Protein AF-A0A7C4BSN1-F1 (afdb_monomer)

Radius of gyration: 13.12 Å; Cα contacts (8 Å, |Δi|>4): 149; chains: 1; bounding box: 34×28×37 Å

Secondary structure (DSSP, 8-state):
--HHHHHB-HHHHHHHHH-HHHHHHHHHHHHHHHHHHHHH-S-EEEEEEE-TTS-EEEEEEE--SSHHHHHHHHHHHHHHHHHHHTT-S--EEEEEEE--TT-

Structure (mmCIF, N/CA/C/O backbone):
data_AF-A0A7C4BSN1-F1
#
_entry.id   AF-A0A7C4BSN1-F1
#
loop_
_atom_site.group_PDB
_atom_site.id
_atom_site.type_symbol
_atom_site.label_atom_id
_atom_site.label_alt_id
_atom_site.label_comp_id
_atom_site.label_asym_id
_atom_site.label_entity_id
_atom_site.label_seq_id
_atom_site.pdbx_PDB_ins_code
_atom_site.Cartn_x
_atom_site.Cartn_y
_atom_site.Cartn_z
_atom_site.occupancy
_atom_site.B_iso_or_equiv
_atom_site.auth_seq_id
_atom_site.a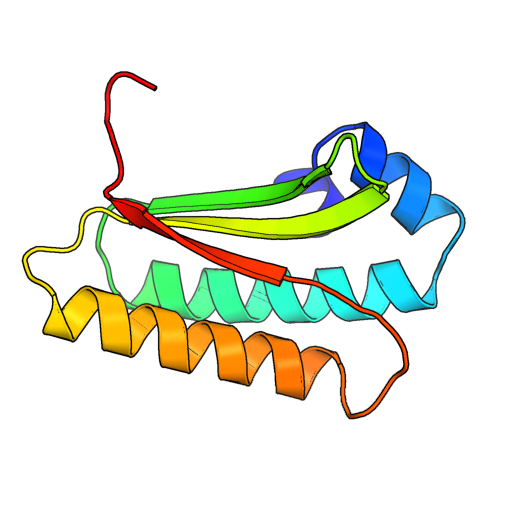uth_comp_id
_atom_site.auth_asym_id
_atom_site.auth_atom_id
_atom_site.pdbx_PDB_model_num
ATOM 1 N N . MET A 1 1 ? 10.900 14.338 -2.136 1.0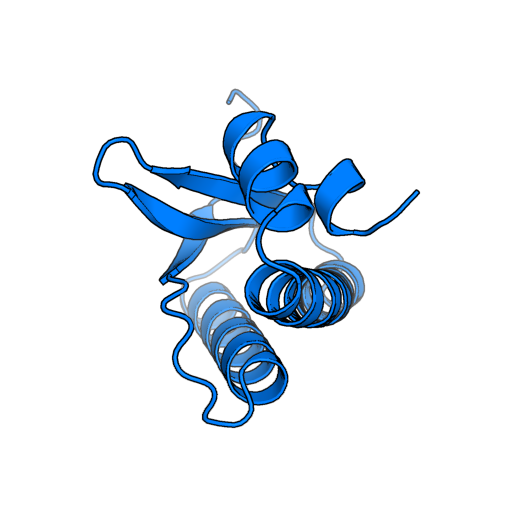0 74.06 1 MET A N 1
ATOM 2 C CA . MET A 1 1 ? 10.797 13.019 -1.487 1.00 74.06 1 MET A CA 1
ATOM 3 C C . MET A 1 1 ? 9.613 12.323 -2.119 1.00 74.06 1 MET A C 1
ATOM 5 O O . MET A 1 1 ? 8.536 12.906 -2.133 1.00 74.06 1 MET A O 1
ATOM 9 N N . SER A 1 2 ? 9.857 11.183 -2.745 1.00 92.75 2 SER A N 1
ATOM 10 C CA . SER A 1 2 ? 8.867 10.385 -3.467 1.00 92.75 2 SER A CA 1
ATOM 11 C C . SER A 1 2 ? 8.018 9.542 -2.508 1.00 92.75 2 SER A C 1
ATOM 13 O O . SER A 1 2 ? 8.383 9.371 -1.338 1.00 92.75 2 SER A O 1
ATOM 15 N N . TRP A 1 3 ? 6.864 9.056 -2.962 1.00 96.75 3 TRP A N 1
ATOM 16 C CA . TRP A 1 3 ? 5.953 8.278 -2.123 1.00 96.75 3 TRP A CA 1
ATOM 17 C C . TRP A 1 3 ? 6.591 6.959 -1.691 1.00 96.75 3 TRP A C 1
ATOM 19 O O . TRP A 1 3 ? 6.474 6.574 -0.526 1.00 96.75 3 TRP A O 1
ATOM 29 N N . VAL A 1 4 ? 7.339 6.312 -2.587 1.00 95.06 4 VAL A N 1
ATOM 30 C CA . VAL A 1 4 ? 8.083 5.090 -2.273 1.00 95.06 4 VAL A CA 1
ATOM 31 C C . VAL A 1 4 ? 9.139 5.360 -1.205 1.00 95.06 4 VAL A C 1
ATOM 33 O O . VAL A 1 4 ? 9.190 4.637 -0.223 1.00 95.06 4 VAL A O 1
ATOM 36 N N . GLU A 1 5 ? 9.905 6.449 -1.293 1.00 94.75 5 GLU A N 1
ATOM 37 C CA . GLU A 1 5 ? 10.890 6.793 -0.250 1.00 94.75 5 GLU A CA 1
ATOM 38 C C . GLU A 1 5 ? 10.246 7.066 1.117 1.00 94.75 5 GLU A C 1
ATOM 40 O O . GLU A 1 5 ? 10.848 6.785 2.152 1.00 94.75 5 GLU A O 1
ATOM 45 N N . LYS A 1 6 ? 9.029 7.621 1.129 1.00 96.12 6 LYS A N 1
ATOM 46 C CA . LYS A 1 6 ? 8.313 7.979 2.358 1.00 96.12 6 LYS A CA 1
ATOM 47 C C . LYS A 1 6 ? 7.671 6.772 3.051 1.00 96.12 6 LYS A C 1
ATOM 49 O O . LYS A 1 6 ? 7.642 6.732 4.279 1.00 96.12 6 LYS A O 1
ATOM 54 N N . PHE A 1 7 ? 7.129 5.823 2.287 1.00 96.69 7 PHE A N 1
ATOM 55 C CA . PHE A 1 7 ? 6.337 4.703 2.820 1.00 96.69 7 PHE A CA 1
ATOM 56 C C . PHE A 1 7 ? 6.989 3.332 2.634 1.00 96.69 7 PHE A C 1
ATOM 58 O O . PHE A 1 7 ? 6.558 2.359 3.253 1.00 96.69 7 PHE A O 1
ATOM 65 N N . GLY A 1 8 ? 7.999 3.233 1.782 1.00 95.31 8 GLY A N 1
ATOM 66 C CA . GLY A 1 8 ? 8.690 1.998 1.459 1.00 95.31 8 GLY A CA 1
ATOM 67 C C . GLY A 1 8 ? 9.760 1.627 2.475 1.00 95.31 8 GLY A C 1
ATOM 68 O O . GLY A 1 8 ? 10.503 2.473 2.977 1.00 95.31 8 GLY A O 1
ATOM 69 N N . ASP A 1 9 ? 9.864 0.332 2.764 1.00 94.44 9 ASP A N 1
ATOM 70 C CA . ASP A 1 9 ? 11.019 -0.209 3.467 1.00 94.44 9 ASP A CA 1
ATOM 71 C C . ASP A 1 9 ? 12.307 -0.134 2.611 1.00 94.44 9 ASP A C 1
ATOM 73 O O . ASP A 1 9 ? 12.271 0.042 1.388 1.00 94.44 9 ASP A O 1
ATOM 77 N N . PRO A 1 10 ? 13.494 -0.305 3.218 1.00 94.50 10 PRO A N 1
ATOM 78 C CA . PRO A 1 10 ? 14.746 -0.230 2.468 1.00 94.50 10 PRO A CA 1
ATOM 79 C C . PRO A 1 10 ? 14.866 -1.247 1.322 1.00 94.50 10 PRO A C 1
ATOM 81 O O . PRO A 1 10 ? 15.652 -1.034 0.400 1.00 94.50 10 PRO A O 1
ATOM 84 N N . ARG A 1 11 ? 14.138 -2.371 1.372 1.00 95.38 11 ARG A N 1
ATOM 85 C CA . ARG A 1 11 ? 14.220 -3.427 0.355 1.00 95.38 11 ARG A CA 1
ATOM 86 C C . ARG A 1 11 ? 13.388 -3.070 -0.869 1.00 95.38 11 ARG A C 1
ATOM 88 O O . ARG A 1 11 ? 13.882 -3.217 -1.985 1.00 95.38 11 ARG A O 1
ATOM 95 N N . ILE A 1 12 ? 12.169 -2.574 -0.671 1.00 94.88 12 ILE A N 1
ATOM 96 C CA . ILE A 1 12 ? 11.308 -2.136 -1.763 1.00 94.88 12 ILE A CA 1
ATOM 97 C C . ILE A 1 12 ? 11.858 -0.870 -2.420 1.00 94.88 12 ILE A C 1
ATOM 99 O O . ILE A 1 12 ? 11.818 -0.780 -3.642 1.00 94.88 12 ILE A O 1
ATOM 103 N N . ASN A 1 13 ? 12.478 0.036 -1.653 1.00 95.25 13 ASN A N 1
ATOM 104 C CA . ASN A 1 13 ? 13.117 1.235 -2.204 1.00 95.25 13 ASN A CA 1
ATOM 105 C C . ASN A 1 13 ? 14.243 0.859 -3.175 1.00 95.25 13 ASN A C 1
ATOM 107 O O . ASN A 1 13 ? 14.218 1.265 -4.334 1.00 95.25 13 ASN A O 1
ATOM 111 N N . ARG A 1 14 ? 15.158 -0.027 -2.755 1.00 95.31 14 ARG A N 1
ATOM 112 C CA . ARG A 1 14 ? 16.214 -0.564 -3.633 1.00 95.31 14 ARG A CA 1
ATOM 113 C C . ARG A 1 14 ? 15.654 -1.284 -4.855 1.00 95.31 14 ARG A C 1
ATOM 115 O O . ARG A 1 14 ? 16.239 -1.230 -5.931 1.00 95.31 14 ARG A O 1
ATOM 122 N N . ARG A 1 15 ? 14.529 -1.989 -4.707 1.00 95.00 15 ARG A N 1
ATOM 123 C CA . ARG A 1 15 ? 13.895 -2.674 -5.836 1.00 95.00 15 ARG A CA 1
ATOM 124 C C . ARG A 1 15 ? 13.295 -1.683 -6.833 1.00 95.00 15 ARG A C 1
ATOM 126 O O . ARG A 1 15 ? 13.490 -1.861 -8.029 1.00 95.00 15 ARG A O 1
ATOM 133 N N . ALA A 1 16 ? 12.628 -0.638 -6.352 1.00 95.19 16 ALA A N 1
ATOM 134 C CA . ALA A 1 16 ? 12.053 0.427 -7.169 1.00 95.19 16 ALA A CA 1
ATOM 135 C C . ALA A 1 16 ? 13.120 1.308 -7.851 1.00 95.19 16 ALA A C 1
ATOM 137 O O . ALA A 1 16 ? 12.851 1.915 -8.883 1.00 95.19 16 ALA A O 1
ATOM 138 N N . GLU A 1 17 ? 14.345 1.374 -7.323 1.00 94.94 17 GLU A N 1
ATOM 139 C CA . GLU A 1 17 ? 15.469 2.042 -7.999 1.00 94.94 17 GLU A CA 1
ATOM 140 C C . GLU A 1 17 ? 15.870 1.344 -9.305 1.00 94.94 17 GLU A C 1
ATOM 142 O O . GLU A 1 17 ? 16.235 2.012 -10.270 1.00 94.94 17 GLU A O 1
ATOM 147 N N . VAL A 1 18 ? 15.789 0.010 -9.347 1.00 95.94 18 VAL A N 1
ATOM 148 C CA . VAL A 1 18 ? 16.210 -0.800 -10.505 1.00 95.94 18 VAL A CA 1
ATOM 149 C C . VAL A 1 18 ? 15.047 -1.276 -11.378 1.00 95.94 18 VAL A C 1
ATOM 151 O O . VAL A 1 18 ? 15.277 -1.810 -12.460 1.00 95.94 18 VAL A O 1
ATOM 154 N N . ASP A 1 19 ? 13.807 -1.096 -10.922 1.00 95.62 19 ASP A N 1
ATOM 155 C CA . ASP A 1 19 ? 12.579 -1.459 -11.631 1.00 95.62 19 ASP A CA 1
ATOM 156 C C . ASP A 1 19 ? 11.673 -0.217 -11.781 1.00 95.62 19 ASP A C 1
ATOM 158 O O . ASP A 1 19 ? 10.864 0.083 -10.894 1.00 95.62 19 ASP A O 1
ATOM 162 N N . PRO A 1 20 ? 11.804 0.533 -12.896 1.00 94.06 20 PRO A N 1
ATOM 163 C CA . PRO A 1 20 ? 11.035 1.756 -13.128 1.00 94.06 20 PRO A CA 1
ATOM 164 C C . PRO A 1 20 ? 9.525 1.516 -13.202 1.00 94.06 20 PRO A C 1
ATOM 166 O O . PRO A 1 20 ? 8.745 2.381 -12.807 1.00 94.06 20 PRO A O 1
ATOM 169 N N . LEU A 1 21 ? 9.114 0.340 -13.686 1.00 95.44 21 LEU A N 1
ATOM 170 C CA . LEU A 1 21 ? 7.711 -0.038 -13.798 1.00 95.44 21 LEU A CA 1
ATOM 171 C C . LEU A 1 21 ? 7.102 -0.234 -12.409 1.00 95.44 21 LEU A C 1
ATOM 173 O O . LEU A 1 21 ? 6.043 0.322 -12.115 1.00 95.44 21 LEU A O 1
ATOM 177 N N . LEU A 1 22 ? 7.786 -0.989 -11.546 1.00 96.25 22 LEU A N 1
ATOM 178 C CA . LEU A 1 22 ? 7.390 -1.144 -10.150 1.00 96.25 22 LEU A CA 1
ATOM 179 C C . LEU A 1 22 ? 7.320 0.214 -9.453 1.00 96.25 22 LEU A C 1
ATOM 181 O O . LEU A 1 22 ? 6.340 0.489 -8.764 1.00 96.25 22 LEU A O 1
ATOM 185 N N . ARG A 1 23 ? 8.335 1.065 -9.647 1.00 96.69 23 ARG A N 1
ATOM 186 C CA . ARG A 1 23 ? 8.365 2.404 -9.055 1.00 96.69 23 ARG A CA 1
ATOM 187 C C . ARG A 1 23 ? 7.147 3.217 -9.461 1.00 96.69 23 ARG A C 1
ATOM 189 O O . ARG A 1 23 ? 6.471 3.743 -8.590 1.00 96.69 23 ARG A O 1
ATOM 196 N N . GLU A 1 24 ? 6.839 3.297 -10.752 1.00 97.06 24 GLU A N 1
ATOM 197 C CA . GLU A 1 24 ? 5.695 4.073 -11.236 1.00 97.06 24 GLU A CA 1
ATOM 198 C C . GLU A 1 24 ? 4.367 3.570 -10.653 1.00 97.06 24 GLU A C 1
ATOM 200 O O . GLU A 1 24 ? 3.532 4.372 -10.232 1.00 97.06 24 GLU A O 1
ATOM 205 N N . VAL A 1 25 ? 4.174 2.246 -10.605 1.00 97.38 25 VAL A N 1
ATOM 206 C CA . VAL A 1 25 ? 2.963 1.647 -10.026 1.00 97.38 25 VAL A CA 1
ATOM 207 C C . VAL A 1 25 ? 2.875 1.941 -8.527 1.00 97.38 25 VAL A C 1
ATOM 209 O O . VAL A 1 25 ? 1.811 2.337 -8.056 1.00 97.38 25 VAL A O 1
ATOM 212 N N . LEU A 1 26 ? 3.974 1.791 -7.782 1.00 97.19 26 LEU A N 1
ATOM 213 C CA . LEU A 1 26 ? 3.998 2.069 -6.346 1.00 97.19 26 LEU A CA 1
ATOM 214 C C . LEU A 1 26 ? 3.772 3.548 -6.038 1.00 97.19 26 LEU A C 1
ATOM 216 O O . LEU A 1 26 ? 3.010 3.840 -5.126 1.00 97.19 26 LEU A O 1
ATOM 220 N N . GLU A 1 27 ? 4.392 4.471 -6.778 1.00 97.69 27 GLU A N 1
ATOM 221 C CA . GLU A 1 27 ? 4.204 5.914 -6.577 1.00 97.69 27 GLU A CA 1
ATOM 222 C C . GLU A 1 27 ? 2.729 6.297 -6.703 1.00 97.69 27 GLU A C 1
ATOM 224 O O . GLU A 1 27 ? 2.171 6.901 -5.789 1.00 97.69 27 GLU A O 1
ATOM 229 N N . ARG A 1 28 ? 2.075 5.869 -7.791 1.00 97.50 28 ARG A N 1
ATOM 230 C CA . ARG A 1 28 ? 0.653 6.157 -8.020 1.00 97.50 28 ARG A CA 1
ATOM 231 C C . ARG A 1 28 ? -0.244 5.502 -6.977 1.00 97.50 28 ARG A C 1
ATOM 233 O O . ARG A 1 28 ? -1.128 6.156 -6.436 1.00 97.50 28 ARG A O 1
ATOM 240 N N . ALA A 1 29 ? -0.009 4.223 -6.680 1.00 97.69 29 ALA A N 1
ATOM 241 C CA . ALA A 1 29 ? -0.821 3.498 -5.710 1.00 97.69 29 ALA A CA 1
ATOM 242 C C . ALA A 1 29 ? -0.693 4.107 -4.307 1.00 97.69 29 ALA A C 1
ATOM 244 O O . ALA A 1 29 ? -1.696 4.294 -3.627 1.00 97.69 29 ALA A O 1
ATOM 245 N N . LEU A 1 30 ? 0.526 4.438 -3.871 1.00 98.12 30 LEU A N 1
ATOM 246 C CA . LEU A 1 30 ? 0.775 5.030 -2.556 1.00 98.12 30 LEU A CA 1
ATOM 247 C C . LEU A 1 30 ? 0.162 6.422 -2.426 1.00 98.12 30 LEU A C 1
ATOM 249 O O . LEU A 1 30 ? -0.410 6.717 -1.380 1.00 98.12 30 LEU A O 1
ATOM 253 N N . GLU A 1 31 ? 0.266 7.253 -3.462 1.00 98.12 31 GLU A N 1
ATOM 254 C CA . GLU A 1 31 ? -0.362 8.573 -3.495 1.00 98.12 31 GLU A CA 1
ATOM 255 C C . GLU A 1 31 ? -1.882 8.476 -3.332 1.00 98.12 31 GLU A C 1
ATOM 257 O O . GLU A 1 31 ? -2.462 9.108 -2.446 1.00 98.12 31 GLU A O 1
ATOM 262 N N . GLU A 1 32 ? -2.525 7.642 -4.149 1.00 97.94 32 GLU A N 1
ATOM 263 C CA . GLU A 1 32 ? -3.979 7.517 -4.176 1.00 97.94 32 GLU A CA 1
ATOM 264 C C . GLU A 1 32 ? -4.522 6.865 -2.897 1.00 97.94 32 GLU A C 1
ATOM 266 O O . GLU A 1 32 ? -5.452 7.387 -2.279 1.00 97.94 32 GLU A O 1
ATOM 271 N N . ILE A 1 33 ? -3.890 5.781 -2.432 1.00 98.00 33 ILE A N 1
ATOM 272 C CA . ILE A 1 33 ? -4.259 5.108 -1.178 1.00 98.00 33 ILE A CA 1
ATOM 273 C C . ILE A 1 33 ? -4.059 6.043 0.012 1.00 98.00 33 ILE A C 1
ATOM 275 O O . ILE A 1 33 ? -4.918 6.117 0.888 1.00 98.00 33 ILE A O 1
ATOM 279 N N . HIS A 1 34 ? -2.959 6.795 0.059 1.00 98.06 34 HIS A N 1
ATOM 280 C CA . HIS A 1 34 ? -2.783 7.789 1.110 1.00 98.06 34 HIS A CA 1
ATOM 281 C C . HIS A 1 34 ? -3.876 8.861 1.060 1.00 98.06 34 HIS A C 1
ATOM 283 O O . HIS A 1 34 ? -4.353 9.276 2.112 1.00 98.06 34 HIS A O 1
ATOM 289 N N . GLY A 1 35 ? -4.285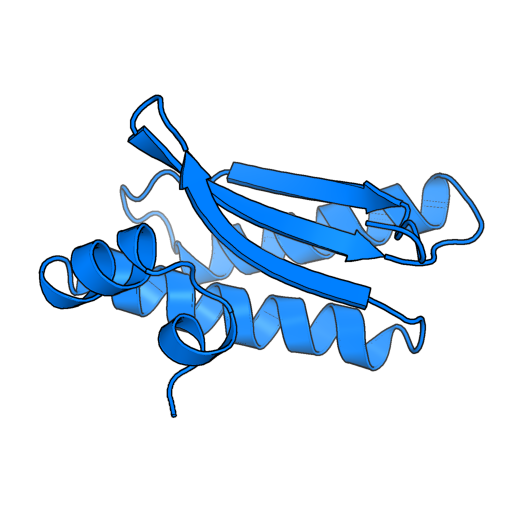 9.308 -0.132 1.00 97.81 35 GLY A N 1
ATOM 290 C CA . GLY A 1 35 ? -5.405 10.235 -0.306 1.00 97.81 35 GLY A CA 1
ATOM 291 C C . GLY A 1 35 ? -6.709 9.702 0.291 1.00 97.81 35 GLY A C 1
ATOM 292 O O . GLY A 1 35 ? -7.348 10.409 1.069 1.00 97.81 35 GLY A O 1
ATOM 293 N N . ILE A 1 36 ? -7.048 8.441 0.004 1.00 97.25 36 ILE A N 1
ATOM 294 C CA . ILE A 1 36 ? -8.216 7.739 0.567 1.00 97.25 36 ILE A CA 1
ATOM 295 C C . ILE A 1 36 ? -8.137 7.697 2.100 1.00 97.25 36 ILE A C 1
ATOM 297 O O . ILE A 1 36 ? -9.054 8.138 2.793 1.00 97.25 36 ILE A O 1
ATOM 301 N N . LEU A 1 37 ? -7.009 7.233 2.647 1.00 96.81 37 LEU A N 1
ATOM 302 C CA . LEU A 1 37 ? -6.816 7.104 4.095 1.00 96.81 37 LEU A CA 1
ATOM 303 C C . LEU A 1 37 ? -6.815 8.462 4.815 1.00 96.81 37 LEU A C 1
ATOM 305 O O . LEU A 1 37 ? -7.329 8.575 5.926 1.00 96.81 37 LEU A O 1
ATOM 309 N N . ALA A 1 38 ? -6.266 9.504 4.189 1.00 96.88 38 ALA A N 1
ATOM 310 C CA . ALA A 1 38 ? -6.275 10.856 4.734 1.00 96.88 38 ALA A CA 1
ATOM 311 C C . ALA A 1 38 ? -7.683 11.471 4.717 1.00 96.88 38 ALA A C 1
ATOM 313 O O . ALA A 1 38 ? -8.084 12.084 5.705 1.00 96.88 38 ALA A O 1
ATOM 314 N N . ALA A 1 39 ? -8.443 11.278 3.634 1.00 96.62 39 ALA A N 1
ATOM 315 C CA . ALA A 1 39 ? -9.827 11.741 3.522 1.00 96.62 39 ALA A CA 1
ATOM 316 C C . ALA A 1 39 ? -10.761 11.042 4.520 1.00 96.62 39 ALA A C 1
ATOM 318 O O . ALA A 1 39 ? -11.703 11.654 5.018 1.00 96.62 39 ALA A O 1
ATOM 319 N N . HIS A 1 40 ? -10.463 9.786 4.859 1.00 94.12 40 HIS A N 1
ATOM 320 C CA . HIS A 1 40 ? -11.191 9.030 5.871 1.00 94.12 40 HIS A CA 1
ATOM 321 C C . HIS A 1 40 ? -11.097 9.647 7.284 1.00 94.12 40 HIS A C 1
ATOM 323 O O . HIS A 1 40 ? -11.989 9.464 8.110 1.00 94.12 40 HIS A O 1
ATOM 329 N N . GLY A 1 41 ? -10.030 10.397 7.583 1.00 92.44 41 GLY A N 1
ATOM 330 C CA . GLY A 1 41 ? -9.917 11.192 8.813 1.00 92.44 41 GLY A CA 1
ATOM 331 C C . GLY A 1 41 ? -9.600 10.407 10.093 1.00 92.44 41 GLY A C 1
ATOM 332 O O . GLY A 1 41 ? -9.506 11.007 11.166 1.00 92.44 41 GLY A O 1
ATOM 333 N N . ARG A 1 42 ? -9.397 9.085 10.015 1.00 93.31 42 ARG A N 1
ATOM 334 C CA . ARG A 1 42 ? -8.922 8.263 11.143 1.00 93.31 42 ARG A CA 1
ATOM 335 C C . ARG A 1 42 ? -7.397 8.153 11.143 1.00 93.31 42 ARG A C 1
ATOM 337 O O . ARG A 1 42 ? -6.781 8.182 10.079 1.00 93.31 42 ARG A O 1
ATOM 344 N N . PRO A 1 43 ? -6.766 7.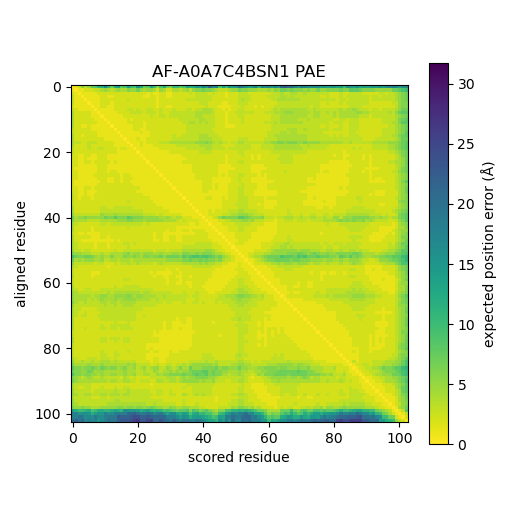945 12.312 1.00 96.44 43 PRO A N 1
ATOM 345 C CA . PRO A 1 43 ? -5.358 7.578 12.372 1.00 96.44 43 PRO A CA 1
ATOM 346 C C . PRO A 1 43 ? -5.058 6.341 11.520 1.00 96.44 43 PRO A C 1
ATOM 348 O O . PRO A 1 43 ? -5.771 5.333 11.592 1.00 96.44 43 PRO A O 1
ATOM 351 N N . PHE A 1 44 ? -3.976 6.407 10.747 1.00 96.62 44 PHE A N 1
ATOM 352 C CA . PHE A 1 44 ? -3.533 5.303 9.907 1.00 96.62 44 PHE A CA 1
ATOM 353 C C . PHE A 1 44 ? -2.009 5.219 9.813 1.00 96.62 44 PHE A C 1
ATOM 355 O O . PHE A 1 44 ? -1.281 6.176 10.085 1.00 96.62 44 PHE A O 1
ATOM 362 N N . ARG A 1 45 ? -1.529 4.060 9.368 1.00 96.81 45 ARG A N 1
ATOM 363 C CA . ARG A 1 45 ? -0.158 3.823 8.928 1.00 96.81 45 ARG A CA 1
ATOM 364 C C . ARG A 1 45 ? -0.190 3.115 7.580 1.00 96.81 45 ARG A C 1
ATOM 366 O O . ARG A 1 45 ? -0.868 2.104 7.425 1.00 96.81 45 ARG A O 1
ATOM 373 N N . LEU A 1 46 ? 0.567 3.635 6.624 1.00 97.50 46 LEU A N 1
ATOM 374 C CA . LEU A 1 46 ? 0.746 3.046 5.299 1.00 97.50 46 LEU A CA 1
ATOM 375 C C . LEU A 1 46 ? 2.204 2.614 5.149 1.00 97.50 46 LEU A C 1
ATOM 377 O O . LEU A 1 46 ? 3.102 3.350 5.552 1.00 97.50 46 LEU A O 1
ATOM 381 N N . ARG A 1 47 ? 2.450 1.419 4.610 1.00 97.44 47 ARG A N 1
ATOM 382 C CA . ARG A 1 47 ? 3.799 0.911 4.325 1.00 97.44 47 ARG A CA 1
ATOM 383 C C . ARG A 1 47 ? 3.823 0.137 3.017 1.00 97.44 47 ARG A C 1
ATOM 385 O O . ARG A 1 47 ? 2.908 -0.637 2.758 1.00 97.44 47 ARG A O 1
ATOM 392 N N . ALA A 1 48 ? 4.894 0.287 2.249 1.00 97.62 48 ALA A N 1
ATOM 393 C CA . ALA A 1 48 ? 5.218 -0.589 1.132 1.00 97.62 48 ALA A CA 1
ATOM 394 C C . ALA A 1 48 ? 6.385 -1.497 1.543 1.00 97.62 48 ALA A C 1
ATOM 396 O O . ALA A 1 48 ? 7.393 -1.024 2.064 1.00 97.62 48 ALA A O 1
ATOM 397 N N . LEU A 1 49 ? 6.234 -2.805 1.373 1.00 96.62 49 LEU A N 1
ATOM 398 C CA . LEU A 1 49 ? 7.153 -3.809 1.904 1.00 96.62 49 LEU A CA 1
ATOM 399 C C . LEU A 1 49 ? 7.505 -4.825 0.821 1.00 96.62 49 LEU A C 1
ATOM 401 O O . LEU A 1 49 ? 6.647 -5.206 0.024 1.00 96.62 49 LEU A O 1
ATOM 405 N N . LEU A 1 50 ? 8.744 -5.311 0.845 1.00 95.62 50 LEU A N 1
ATOM 406 C CA . LEU A 1 50 ? 9.125 -6.534 0.140 1.00 95.62 50 LEU A CA 1
ATOM 407 C C . LEU A 1 50 ? 9.150 -7.688 1.149 1.00 95.62 50 LEU A C 1
ATOM 409 O O . LEU A 1 50 ? 10.000 -7.714 2.048 1.00 95.62 50 LEU A O 1
ATOM 413 N N . THR A 1 51 ? 8.213 -8.633 1.021 1.00 91.75 51 THR A N 1
ATOM 414 C CA . THR A 1 51 ? 8.121 -9.788 1.924 1.00 91.75 51 THR A CA 1
ATOM 415 C C . THR A 1 51 ? 9.355 -10.683 1.796 1.00 91.75 51 THR A C 1
ATOM 417 O O . THR A 1 51 ? 10.156 -10.575 0.864 1.00 91.75 51 THR A O 1
ATOM 420 N N . ARG A 1 52 ? 9.546 -11.584 2.767 1.00 87.50 52 ARG A N 1
ATOM 421 C CA . ARG A 1 52 ? 10.651 -12.556 2.718 1.00 87.50 52 ARG A CA 1
ATOM 422 C C . ARG A 1 52 ? 10.526 -13.513 1.533 1.00 87.50 52 ARG A C 1
ATOM 424 O O . ARG A 1 52 ? 11.554 -13.932 1.016 1.00 87.50 52 ARG A O 1
ATOM 431 N N . ASP A 1 53 ? 9.298 -13.771 1.096 1.00 88.75 53 ASP A N 1
ATOM 432 C CA . ASP A 1 53 ? 8.970 -14.643 -0.032 1.00 88.75 53 ASP A CA 1
ATOM 433 C C . ASP A 1 53 ? 9.054 -13.914 -1.388 1.00 88.75 53 ASP A C 1
ATOM 435 O O . ASP A 1 53 ? 8.823 -14.508 -2.437 1.00 88.75 53 ASP A O 1
ATOM 439 N N . GLY A 1 54 ? 9.449 -12.633 -1.384 1.00 90.38 54 GLY A N 1
ATOM 440 C CA . GLY A 1 54 ? 9.676 -11.842 -2.595 1.00 90.38 54 GLY A CA 1
ATOM 441 C C . GLY A 1 54 ? 8.433 -11.137 -3.138 1.00 90.38 54 GLY A C 1
ATOM 442 O O . GLY A 1 54 ? 8.474 -10.612 -4.249 1.00 90.38 54 GLY A O 1
ATOM 443 N N . GLU A 1 55 ? 7.345 -11.092 -2.371 1.00 93.44 55 GLU A N 1
ATOM 444 C CA . GLU A 1 55 ? 6.101 -10.434 -2.768 1.00 93.44 55 GLU A CA 1
ATOM 445 C C . GLU A 1 55 ? 6.132 -8.947 -2.407 1.00 93.44 55 GLU A C 1
ATOM 447 O O . GLU A 1 55 ? 6.616 -8.550 -1.342 1.00 93.44 55 GLU A O 1
ATOM 452 N N . TYR A 1 56 ? 5.574 -8.107 -3.274 1.00 96.06 56 TYR A N 1
ATOM 453 C CA . TYR A 1 56 ? 5.356 -6.699 -2.960 1.00 96.06 56 TYR A CA 1
ATOM 454 C C . TYR A 1 56 ? 4.041 -6.554 -2.196 1.00 96.06 56 TY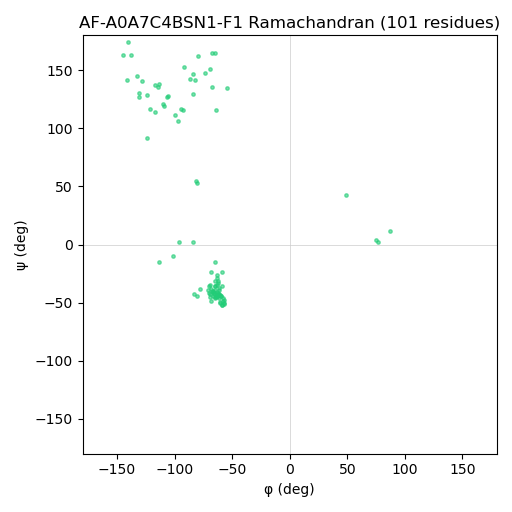R A C 1
ATOM 456 O O . TYR A 1 56 ? 3.011 -7.057 -2.636 1.00 96.06 56 TYR A O 1
ATOM 464 N N . LEU A 1 57 ? 4.057 -5.853 -1.065 1.00 96.75 57 LEU A N 1
ATOM 465 C CA . LEU A 1 57 ? 2.885 -5.664 -0.211 1.00 96.75 57 LEU A CA 1
ATOM 466 C C . LEU A 1 57 ? 2.707 -4.188 0.143 1.00 96.75 57 LEU A C 1
ATOM 468 O O . LEU A 1 57 ? 3.604 -3.570 0.713 1.00 96.75 57 LEU A O 1
ATOM 472 N N . LEU A 1 58 ? 1.516 -3.653 -0.112 1.00 97.62 58 LEU A N 1
ATOM 473 C CA . LEU A 1 58 ? 1.022 -2.427 0.503 1.00 97.62 58 LEU A CA 1
ATOM 474 C C . LEU A 1 58 ? 0.226 -2.795 1.753 1.00 97.62 58 LEU A C 1
ATOM 476 O O . LEU A 1 58 ? -0.799 -3.473 1.681 1.00 97.62 58 LEU A O 1
ATOM 480 N N . ARG A 1 59 ? 0.714 -2.364 2.913 1.00 97.12 59 ARG A N 1
ATOM 481 C CA . ARG A 1 59 ? 0.101 -2.624 4.212 1.00 97.12 59 ARG A CA 1
ATOM 482 C C . ARG A 1 59 ? -0.501 -1.344 4.772 1.00 97.12 59 ARG A C 1
ATOM 484 O O . ARG A 1 59 ? 0.219 -0.383 5.040 1.00 97.12 59 ARG A O 1
ATOM 491 N N . MET A 1 60 ? -1.808 -1.382 4.989 1.00 97.56 60 MET A N 1
ATOM 492 C CA . MET A 1 60 ? -2.597 -0.333 5.619 1.00 97.56 60 MET A CA 1
ATOM 493 C C . MET A 1 60 ? -2.978 -0.779 7.029 1.00 97.56 60 MET A C 1
ATOM 495 O O . MET A 1 60 ? -3.543 -1.852 7.225 1.00 97.56 60 MET A O 1
ATOM 499 N N . GLU A 1 61 ? -2.678 0.041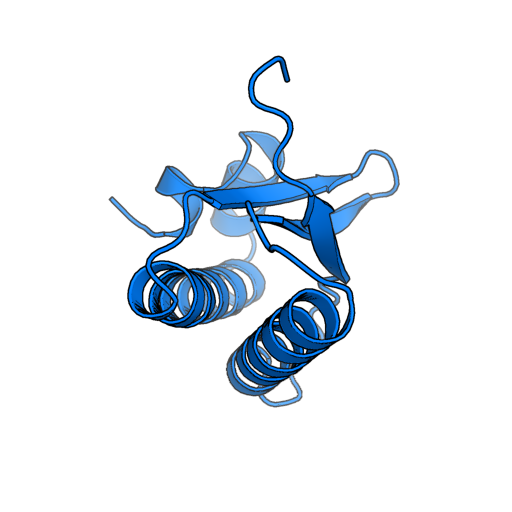 8.022 1.00 97.50 61 GLU A N 1
ATOM 500 C CA . GLU A 1 61 ? -3.130 -0.150 9.397 1.00 97.50 61 GLU A CA 1
ATOM 501 C C . GLU A 1 61 ? -4.007 1.046 9.748 1.00 97.50 61 GLU A C 1
ATOM 503 O O . GLU A 1 61 ? -3.511 2.167 9.761 1.00 97.50 61 GLU A O 1
ATOM 508 N N . VAL A 1 62 ? -5.304 0.837 9.980 1.00 96.94 62 VAL A N 1
ATOM 509 C CA . VAL A 1 62 ? -6.279 1.934 10.126 1.00 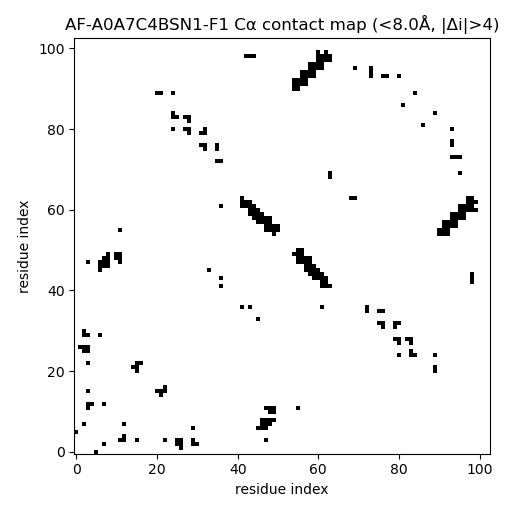96.94 62 VAL A CA 1
ATOM 510 C C . VAL A 1 62 ? -7.090 1.765 11.404 1.00 96.94 62 VAL A C 1
ATOM 512 O O . VAL A 1 62 ? -7.457 0.649 11.780 1.00 96.94 62 VAL A O 1
ATOM 515 N N . ALA A 1 63 ? -7.363 2.867 12.096 1.00 96.62 63 ALA A N 1
ATOM 516 C CA . ALA A 1 63 ? -8.207 2.898 13.287 1.00 96.62 63 ALA A CA 1
ATOM 517 C C . ALA A 1 63 ? -9.712 2.918 12.938 1.00 96.62 63 ALA A C 1
ATOM 519 O O . ALA A 1 63 ? -10.437 3.806 13.385 1.00 96.62 63 ALA A O 1
ATOM 520 N N . TYR A 1 64 ? -10.167 1.945 12.141 1.00 95.06 64 TYR A N 1
ATOM 521 C CA . TYR A 1 64 ? -11.586 1.757 11.821 1.00 95.06 64 TYR A CA 1
ATOM 522 C C . TYR A 1 64 ? -12.385 1.281 13.052 1.00 95.06 64 TYR A C 1
ATOM 524 O O . TYR A 1 64 ? -11.869 0.600 13.950 1.00 95.06 64 TYR A O 1
ATOM 532 N N . GLU A 1 65 ? -13.661 1.635 13.095 1.00 94.12 65 GLU A N 1
ATOM 533 C CA . GLU A 1 65 ? -14.641 1.319 14.129 1.00 94.12 65 GLU A CA 1
ATOM 534 C C . GLU A 1 65 ? -15.257 -0.062 13.930 1.00 94.12 65 GLU A C 1
ATOM 536 O O . GLU A 1 65 ? -15.413 -0.816 14.895 1.00 94.12 65 GLU A O 1
ATOM 541 N N . ASN A 1 66 ? -15.591 -0.407 12.686 1.00 95.56 66 ASN A N 1
ATOM 542 C CA . ASN A 1 66 ? -16.342 -1.616 12.373 1.00 95.56 66 ASN A CA 1
ATOM 543 C C . ASN A 1 66 ? -15.836 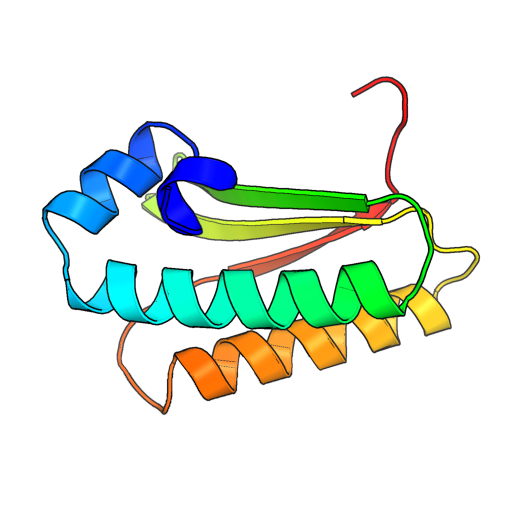-2.323 11.102 1.00 95.56 66 ASN A C 1
ATOM 545 O O . ASN A 1 66 ? -14.911 -1.881 10.422 1.00 95.56 66 ASN A O 1
ATOM 549 N N . ARG A 1 67 ? -16.409 -3.499 10.831 1.00 96.00 67 ARG A N 1
ATOM 550 C CA . ARG A 1 67 ? -16.002 -4.349 9.707 1.00 96.00 67 ARG A CA 1
ATOM 551 C C . ARG A 1 67 ? -16.392 -3.763 8.349 1.00 96.00 67 ARG A C 1
ATOM 553 O O . ARG A 1 67 ? -15.635 -3.935 7.405 1.00 96.00 67 ARG A O 1
ATOM 560 N N . GLU A 1 68 ? -17.542 -3.108 8.261 1.00 97.12 68 GLU A N 1
ATOM 561 C CA . GLU A 1 68 ? -18.037 -2.506 7.020 1.00 97.12 68 GLU A CA 1
ATOM 562 C C . GLU A 1 68 ? -17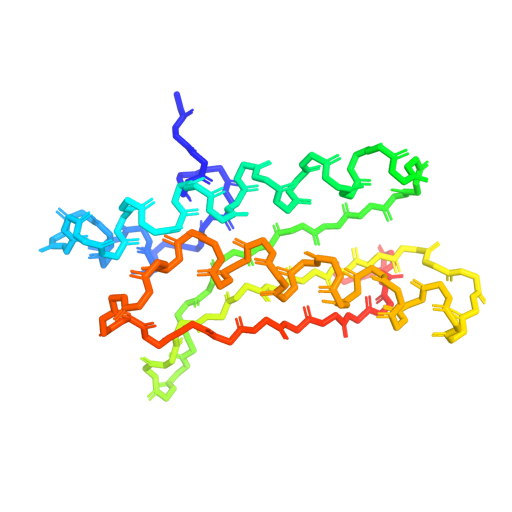.105 -1.384 6.554 1.00 97.12 68 GLU A C 1
ATOM 564 O O . GLU A 1 68 ? -16.669 -1.380 5.410 1.00 97.12 68 GLU A O 1
ATOM 569 N N . GLU A 1 69 ? -16.681 -0.521 7.476 1.00 96.19 69 GLU A N 1
ATOM 570 C CA . GLU A 1 69 ? -15.703 0.541 7.222 1.00 96.19 69 GLU A CA 1
ATOM 571 C C . GLU A 1 69 ? -14.343 -0.022 6.781 1.00 96.19 69 GLU A C 1
ATOM 573 O O . GLU A 1 69 ? -13.738 0.469 5.829 1.00 96.19 69 GLU A O 1
ATOM 578 N N . ARG A 1 70 ? -13.870 -1.098 7.427 1.00 96.81 70 ARG A N 1
ATOM 579 C CA . ARG A 1 70 ? -12.657 -1.810 6.995 1.00 96.81 70 ARG A CA 1
ATOM 580 C C . ARG A 1 70 ? -12.789 -2.321 5.560 1.00 96.81 70 ARG A C 1
ATOM 582 O O . ARG A 1 70 ? -11.849 -2.170 4.784 1.00 96.81 70 ARG A O 1
ATOM 589 N N . ASP A 1 71 ? -13.903 -2.977 5.247 1.00 97.50 71 ASP A N 1
ATOM 590 C CA . ASP A 1 71 ? -14.124 -3.608 3.944 1.00 97.50 71 ASP A CA 1
ATOM 591 C C . ASP A 1 71 ? -14.232 -2.535 2.848 1.00 97.50 71 ASP A C 1
ATOM 593 O O . ASP A 1 71 ? -13.573 -2.661 1.819 1.00 97.50 71 ASP A O 1
ATOM 597 N N . GLN A 1 72 ? -14.906 -1.414 3.123 1.00 97.25 72 GLN A N 1
ATOM 598 C CA . GLN A 1 72 ? -14.961 -0.267 2.215 1.00 97.25 72 GLN A CA 1
ATOM 599 C C . GLN A 1 72 ? -13.573 0.332 1.936 1.00 97.25 72 GLN A C 1
ATOM 601 O O . GLN A 1 72 ? -13.202 0.519 0.779 1.00 97.25 72 GLN A O 1
ATOM 606 N N . LEU A 1 73 ? -12.776 0.605 2.976 1.00 97.25 73 LEU A N 1
ATOM 607 C CA . LEU A 1 73 ? -11.420 1.141 2.798 1.00 97.25 73 LEU A CA 1
ATOM 608 C C . LEU A 1 73 ? -10.521 0.183 2.016 1.00 97.25 73 LEU A C 1
ATOM 610 O O . LEU A 1 73 ? -9.684 0.614 1.222 1.00 97.25 73 LEU A O 1
ATOM 614 N N . TRP A 1 74 ? -10.674 -1.119 2.256 1.00 97.44 74 TRP A N 1
ATOM 615 C CA . TRP A 1 74 ? -9.936 -2.134 1.522 1.00 97.44 74 TRP A CA 1
ATOM 616 C C . TRP A 1 74 ? -10.343 -2.178 0.049 1.00 97.44 74 TRP A C 1
ATOM 618 O O . TRP A 1 74 ? -9.458 -2.189 -0.804 1.00 97.44 74 TRP A O 1
ATOM 628 N N . ASP A 1 75 ? -11.641 -2.133 -0.255 1.00 98.00 75 ASP A N 1
ATOM 629 C CA . ASP A 1 75 ? -12.149 -2.107 -1.629 1.00 98.00 75 ASP A CA 1
ATOM 630 C C . ASP A 1 75 ? -11.659 -0.864 -2.384 1.00 98.00 75 ASP A C 1
ATOM 632 O O . ASP A 1 75 ? -11.156 -0.971 -3.505 1.00 98.00 75 ASP A O 1
ATOM 636 N N . GLU A 1 76 ? -11.739 0.318 -1.768 1.00 97.94 76 GLU A N 1
ATOM 637 C CA . GLU A 1 76 ? -11.265 1.569 -2.369 1.00 97.94 76 GLU A CA 1
ATOM 638 C C . GLU A 1 76 ? -9.755 1.527 -2.652 1.00 97.94 76 GLU A C 1
ATOM 640 O O . GLU A 1 76 ? -9.309 1.894 -3.746 1.00 97.94 76 GLU A O 1
ATOM 645 N N . ALA A 1 77 ? -8.962 1.013 -1.708 1.00 97.62 77 ALA A N 1
ATOM 646 C CA . ALA A 1 77 ? -7.521 0.860 -1.874 1.00 97.62 77 ALA A CA 1
ATOM 647 C C . ALA A 1 77 ? -7.147 -0.205 -2.918 1.00 97.62 77 ALA A C 1
ATOM 649 O O . ALA A 1 77 ? -6.212 -0.005 -3.698 1.00 97.62 77 ALA A O 1
ATOM 650 N N . ALA A 1 78 ? -7.877 -1.321 -2.973 1.00 96.44 78 ALA A N 1
ATOM 651 C CA . ALA A 1 78 ? -7.684 -2.359 -3.981 1.00 96.44 78 ALA A CA 1
ATOM 652 C C . ALA A 1 78 ? -7.975 -1.820 -5.388 1.00 96.44 78 ALA A C 1
ATOM 654 O O . ALA A 1 78 ? -7.209 -2.069 -6.322 1.00 96.44 78 ALA A O 1
ATOM 655 N N . GLN A 1 79 ? -9.028 -1.013 -5.538 1.00 97.44 79 GLN A N 1
ATOM 656 C CA . GLN A 1 79 ? -9.333 -0.347 -6.801 1.00 97.44 79 GLN A CA 1
ATOM 657 C C . GLN A 1 79 ? -8.273 0.693 -7.186 1.00 97.44 79 GLN A C 1
ATOM 659 O O . GLN A 1 79 ? -7.901 0.763 -8.357 1.00 97.44 79 GLN A O 1
ATOM 664 N N . ALA A 1 80 ? -7.767 1.480 -6.231 1.00 97.31 80 ALA A N 1
ATOM 665 C CA . ALA A 1 80 ? -6.666 2.417 -6.468 1.00 97.31 80 ALA A CA 1
ATOM 666 C C . ALA A 1 80 ? -5.405 1.689 -6.954 1.00 97.31 80 ALA A C 1
ATOM 668 O O . ALA A 1 80 ? -4.790 2.081 -7.946 1.00 97.31 80 ALA A O 1
ATOM 669 N N . LEU A 1 81 ? -5.060 0.563 -6.324 1.00 96.88 81 LEU A N 1
ATOM 670 C CA . LEU A 1 81 ? -3.942 -0.264 -6.764 1.00 96.88 81 LEU A CA 1
ATOM 671 C C . LEU A 1 81 ? -4.158 -0.819 -8.178 1.00 96.88 81 LEU A C 1
ATOM 673 O O . LEU A 1 81 ? -3.228 -0.807 -8.983 1.00 96.88 81 LEU A O 1
ATOM 677 N N . GLU A 1 82 ? -5.364 -1.272 -8.518 1.00 96.25 82 GLU A N 1
ATOM 678 C CA . GLU A 1 82 ? -5.645 -1.779 -9.864 1.00 96.25 82 GLU A CA 1
ATOM 679 C C . GLU A 1 82 ? -5.594 -0.667 -10.925 1.00 96.25 82 GLU A C 1
ATOM 681 O O . GLU A 1 82 ? -5.002 -0.857 -11.989 1.00 96.25 82 GLU A O 1
ATOM 686 N N . ARG A 1 83 ? -6.106 0.535 -10.621 1.00 96.81 83 ARG A N 1
ATOM 687 C CA . ARG A 1 83 ? -5.939 1.721 -11.482 1.00 96.81 83 ARG A CA 1
ATOM 688 C C . ARG A 1 83 ? -4.468 2.073 -11.670 1.00 96.81 83 ARG A C 1
ATOM 690 O O . ARG A 1 83 ? -4.032 2.317 -12.796 1.00 96.81 83 ARG A O 1
ATOM 697 N N . ALA A 1 84 ? -3.689 2.047 -10.591 1.00 95.94 84 ALA A N 1
ATOM 698 C CA . ALA A 1 84 ? -2.253 2.271 -10.641 1.00 95.94 84 ALA A CA 1
ATOM 699 C C . ALA A 1 84 ? -1.540 1.189 -11.458 1.00 95.94 84 ALA A C 1
ATOM 701 O O . ALA A 1 84 ? -0.599 1.505 -12.179 1.00 95.94 84 ALA A O 1
ATOM 702 N N . ARG A 1 85 ? -1.987 -0.070 -11.426 1.00 94.75 85 ARG A N 1
ATOM 703 C CA . ARG A 1 85 ? -1.451 -1.133 -12.285 1.00 94.75 85 ARG A CA 1
ATOM 704 C C . ARG A 1 85 ? -1.844 -0.950 -13.742 1.00 94.75 85 ARG A C 1
ATOM 706 O O . ARG A 1 85 ? -0.993 -1.178 -14.595 1.00 94.75 85 ARG A O 1
ATOM 713 N N . ALA A 1 86 ? -3.067 -0.527 -14.048 1.00 93.50 86 ALA A N 1
ATOM 714 C CA . ALA A 1 86 ? -3.562 -0.348 -15.417 1.00 93.50 86 ALA A CA 1
ATOM 715 C C . ALA A 1 86 ? -3.290 -1.577 -16.319 1.00 93.50 86 ALA A C 1
ATOM 717 O O . ALA A 1 86 ? -2.813 -1.442 -17.445 1.00 93.50 86 ALA A O 1
ATOM 718 N N . GLY A 1 87 ? -3.504 -2.790 -15.791 1.00 91.62 87 GLY A N 1
ATOM 719 C CA . GLY A 1 87 ? -3.252 -4.053 -16.502 1.00 91.62 87 GLY A CA 1
ATOM 720 C C . GLY A 1 87 ? -1.775 -4.455 -16.646 1.00 91.62 87 GLY A C 1
ATOM 721 O O . GLY A 1 87 ? -1.472 -5.463 -17.283 1.00 91.62 87 GLY A O 1
ATOM 722 N N . ARG A 1 88 ? -0.833 -3.702 -16.061 1.00 91.44 88 ARG A N 1
ATOM 723 C CA . ARG A 1 88 ? 0.607 -3.996 -16.129 1.00 91.44 88 ARG A CA 1
ATOM 724 C C . ARG A 1 88 ? 0.973 -5.201 -15.245 1.00 91.44 88 ARG A C 1
ATOM 726 O O . ARG A 1 88 ? 0.367 -5.399 -14.183 1.00 91.44 88 ARG A O 1
ATOM 733 N N . PRO A 1 89 ? 1.985 -6.001 -15.635 1.00 90.31 89 PRO A N 1
ATOM 734 C CA . PRO A 1 89 ? 2.318 -7.273 -14.991 1.00 90.31 89 PRO A CA 1
ATOM 735 C C . PRO A 1 89 ? 3.148 -7.087 -13.708 1.00 90.31 89 PRO A C 1
ATOM 737 O O . PRO A 1 89 ? 4.209 -7.678 -13.543 1.00 90.31 89 PRO A O 1
ATOM 740 N N . VAL A 1 90 ? 2.671 -6.251 -12.788 1.00 90.94 90 VAL A N 1
ATOM 741 C CA . VAL A 1 90 ? 3.281 -6.037 -11.471 1.00 90.94 90 VAL A CA 1
ATOM 742 C C . VAL A 1 90 ? 2.355 -6.637 -10.424 1.00 90.94 90 VAL A C 1
ATOM 744 O O . VAL A 1 90 ? 1.196 -6.242 -10.345 1.00 90.94 90 VAL A O 1
ATOM 747 N N . HIS A 1 91 ? 2.837 -7.601 -9.642 1.00 92.44 91 HIS A N 1
ATOM 748 C CA . HIS A 1 91 ? 2.031 -8.248 -8.610 1.00 92.44 91 HIS A CA 1
ATOM 749 C C . HIS A 1 91 ? 2.298 -7.607 -7.247 1.00 92.44 91 HIS A C 1
ATOM 751 O O . HIS A 1 91 ? 3.367 -7.795 -6.672 1.00 92.44 91 HIS A O 1
ATOM 757 N N . ILE A 1 92 ? 1.336 -6.822 -6.760 1.00 95.00 92 ILE A N 1
ATOM 758 C CA . ILE A 1 92 ? 1.387 -6.166 -5.452 1.00 95.00 92 ILE A CA 1
ATOM 759 C C . ILE A 1 92 ? 0.141 -6.588 -4.679 1.00 95.00 92 ILE A C 1
ATOM 761 O O . ILE A 1 92 ? -0.975 -6.476 -5.183 1.00 95.00 92 ILE A O 1
ATOM 765 N N . LEU A 1 93 ? 0.338 -7.071 -3.461 1.00 95.25 93 LEU A N 1
ATOM 766 C CA . LEU A 1 93 ? -0.727 -7.390 -2.522 1.00 95.25 93 LEU A CA 1
ATOM 767 C C . LEU A 1 93 ? -1.156 -6.123 -1.774 1.00 95.25 93 LEU A C 1
ATOM 769 O O . LEU A 1 93 ? -0.327 -5.262 -1.477 1.00 95.25 93 LEU A O 1
ATOM 773 N N . CYS A 1 94 ? -2.438 -6.023 -1.422 1.00 95.44 94 CYS A N 1
ATOM 774 C CA . CYS A 1 94 ? -2.969 -4.954 -0.577 1.00 95.44 94 CYS A CA 1
ATOM 775 C C . CYS A 1 94 ? -3.621 -5.559 0.670 1.00 95.44 94 CYS A C 1
ATOM 777 O O . CYS A 1 94 ? -4.588 -6.317 0.574 1.00 95.44 94 CYS A O 1
ATOM 779 N N . GLY A 1 95 ? -3.072 -5.246 1.843 1.00 95.56 95 GLY A N 1
ATOM 780 C CA . GLY A 1 95 ? -3.563 -5.737 3.126 1.00 95.56 95 GLY A CA 1
ATOM 781 C C . GLY A 1 95 ? -4.046 -4.602 4.017 1.00 95.56 95 GLY A C 1
ATOM 782 O O . GLY A 1 95 ? -3.361 -3.587 4.145 1.00 95.56 95 GLY A O 1
ATOM 783 N N . ILE A 1 96 ? -5.184 -4.807 4.681 1.00 96.81 96 ILE A N 1
ATOM 784 C CA . ILE A 1 96 ? -5.683 -3.929 5.741 1.00 96.81 96 ILE A CA 1
ATOM 785 C C . ILE A 1 96 ? -5.665 -4.655 7.089 1.00 96.81 96 ILE A C 1
ATOM 787 O O . ILE A 1 96 ? -6.038 -5.823 7.194 1.00 96.81 96 ILE A O 1
ATOM 791 N N . ALA A 1 97 ? -5.242 -3.957 8.134 1.00 95.88 97 ALA A N 1
ATOM 792 C CA . ALA A 1 97 ? -5.322 -4.413 9.512 1.00 95.88 97 ALA A CA 1
ATOM 793 C C . ALA A 1 97 ? -5.776 -3.270 10.422 1.00 95.88 97 ALA A C 1
ATOM 795 O O . ALA A 1 97 ? -5.708 -2.094 10.057 1.00 95.88 97 ALA A O 1
ATOM 796 N N . ARG A 1 98 ? -6.235 -3.608 11.629 1.00 95.62 98 ARG A N 1
ATOM 797 C CA . ARG A 1 98 ? -6.531 -2.591 12.639 1.00 95.62 98 ARG A CA 1
ATOM 798 C C . ARG A 1 98 ? -5.232 -1.936 13.093 1.00 95.62 98 ARG A C 1
ATOM 800 O O . ARG A 1 98 ? -4.255 -2.636 13.362 1.00 95.62 98 ARG A O 1
ATOM 807 N N . LEU A 1 99 ? -5.227 -0.611 13.200 1.00 95.00 99 LEU A N 1
ATOM 808 C CA . LEU A 1 99 ? -4.095 0.112 13.768 1.00 95.00 99 LEU A CA 1
ATOM 809 C C . LEU A 1 99 ? -3.933 -0.268 15.243 1.00 95.00 99 LEU A C 1
ATOM 811 O O . LEU A 1 99 ? -4.815 0.009 16.056 1.00 95.00 99 LEU A O 1
ATOM 815 N N . ASN A 1 100 ? -2.809 -0.905 15.571 1.00 85.62 100 ASN A N 1
ATOM 816 C CA . ASN A 1 100 ? -2.403 -1.135 16.949 1.00 85.62 100 ASN A CA 1
ATOM 817 C C . ASN A 1 100 ? -1.446 -0.005 17.374 1.00 85.62 100 ASN A C 1
ATOM 819 O O . ASN A 1 100 ? -0.376 0.113 16.771 1.00 85.62 100 ASN A O 1
ATOM 823 N N . PRO A 1 101 ? -1.802 0.829 18.368 1.00 67.44 101 PRO A N 1
ATOM 824 C CA . PRO A 1 101 ? -0.946 1.922 18.829 1.00 67.44 101 PRO A CA 1
ATOM 825 C C . PRO A 1 101 ? 0.374 1.457 19.469 1.00 67.44 101 PRO A C 1
ATOM 827 O O . PRO A 1 101 ? 1.285 2.267 19.605 1.00 67.44 101 PRO A O 1
ATOM 830 N N . GLU A 1 102 ? 0.500 0.177 19.832 1.00 63.03 102 GLU A N 1
ATOM 831 C CA . GLU A 1 102 ? 1.682 -0.387 20.506 1.00 63.03 102 GLU A CA 1
ATOM 832 C C . GLU A 1 102 ? 2.692 -1.066 19.555 1.00 63.03 102 GLU A C 1
ATOM 834 O O . GLU A 1 102 ? 3.688 -1.623 20.018 1.00 63.03 102 GLU A O 1
ATOM 839 N N . ALA A 1 103 ? 2.439 -1.052 18.237 1.00 56.62 103 ALA A N 1
ATOM 840 C CA . ALA A 1 103 ? 3.212 -1.778 17.217 1.00 56.62 103 ALA A CA 1
ATOM 841 C C . ALA A 1 103 ? 4.016 -0.873 16.279 1.00 56.62 103 ALA A C 1
ATOM 843 O O . ALA A 1 103 ? 3.484 0.188 15.870 1.00 56.62 103 ALA A O 1
#

Foldseek 3Di:
DALCVVAEDPVLVVVCVVPVLSVQLNRQLSVQLVVLQVVVVWDKHWHWYQDPVRATEIEIATQDDDDVVQVVSQVSSVVSSCVSCVVPPHGYYYDYHHDDPVD

Nearest PDB structures (foldseek):
  6d9n-assembly1_A  TM=5.187E-01  e=2.325E-02  Elizabethkingia anophelis NUHP1
  8hhj-assembly1_A  TM=5.215E-01  e=4.916E-01  Neisseria meningitidis
  7knp-assembly1_B  TM=4.509E-01  e=1.143E+00  Cryptococcus neoformans H99
  2mcq-assembly1_A  TM=3.888E-01  e=7.745E-01  Rickettsia prowazekii str. Madrid E
  5k85-assembly2_B  TM=4.624E-01  e=2.188E+00  Cryptococcus neoformans H99

Mean predicted aligned error: 3.07 Å

pLDDT: mean 94.43, std 6.41, range [56.62, 98.12]

Sequence (103 aa):
MSWVEKFGDPRINRRAEVDPLLREVLERALEEIHGILAAHGRPFRLRALLTRDGEYLLRMEVAYENREERDQLWDEAAQALERARAGRPVHILCGIARLNPEA

Solvent-accessible surface area (backbone atoms only — not comparable to full-atom values): 5718 Å² total; per-residue (Å²): 136,54,53,44,72,73,33,29,38,79,63,34,40,58,47,31,73,78,30,65,67,58,31,54,28,46,34,47,22,47,51,49,35,48,48,53,48,58,72,66,70,48,66,68,47,70,35,33,37,55,46,96,90,71,45,38,34,39,41,37,24,35,58,65,91,50,68,66,59,47,51,51,54,45,52,56,37,51,51,36,41,48,62,36,38,69,88,48,99,69,77,67,47,78,45,78,45,74,51,57,93,90,111